Protein AF-A0A1F8P4R5-F1 (afdb_monomer_lite)

Secondary structure (DSSP, 8-state):
---HHHHHHHHTSGGGSTTTTT--SHHHHHHHHHT-HHHHHHHHTGGGHHHHHHHHHHT-TT--HHHHHHHHHHHHHHHGGGHHHHHHHHHHHHHHS--SSHHHHHHHHHHHHTT----SS-----HHHHHHHHTT--

pLDDT: mean 88.65, std 10.7, range [50.06, 98.06]

Sequence (138 aa):
MANLKKDIAALKNPLIIKRAFVASSPYVLRKSFAADPVIQRLIRAGEKVIPLITEETRKAEGLNEITLAAFAFIIENVRAEASPQVFGTLFREAVEKPGPFFVHFAAHAMRSGFRMPVKPFEMVYSQAELIETQNKLP

Structure (mmCIF, N/CA/C/O backbone):
data_AF-A0A1F8P4R5-F1
#
_entry.id   AF-A0A1F8P4R5-F1
#
loop_
_atom_site.group_PDB
_atom_site.id
_atom_site.type_symbol
_atom_site.label_atom_id
_atom_site.label_alt_id
_atom_site.label_comp_id
_atom_site.label_asym_id
_atom_site.label_entity_id
_atom_site.label_seq_id
_atom_site.pdbx_PDB_ins_code
_atom_site.Cartn_x
_atom_site.Cartn_y
_atom_site.Cartn_z
_atom_site.occupancy
_atom_site.B_iso_or_equiv
_atom_site.auth_seq_id
_atom_site.auth_comp_id
_atom_site.auth_asym_id
_atom_site.auth_atom_id
_atom_site.pdbx_PDB_model_num
ATOM 1 N N . MET A 1 1 ? -18.559 3.270 18.461 1.00 50.06 1 MET A N 1
ATOM 2 C CA . MET A 1 1 ? -17.989 3.807 17.203 1.00 50.06 1 MET A CA 1
ATOM 3 C C . MET A 1 1 ? -16.483 3.594 17.220 1.00 50.06 1 MET A C 1
ATOM 5 O O . MET A 1 1 ? -15.848 4.020 18.176 1.00 50.06 1 MET A O 1
ATOM 9 N N . ALA A 1 2 ? -15.916 2.902 16.228 1.00 60.56 2 ALA A N 1
ATOM 10 C CA . ALA A 1 2 ? -14.460 2.800 16.095 1.00 60.56 2 ALA A CA 1
ATOM 11 C C . ALA A 1 2 ? -13.882 4.183 15.752 1.00 60.56 2 ALA A C 1
ATOM 13 O O . ALA A 1 2 ? -14.421 4.883 14.894 1.00 60.56 2 ALA A O 1
ATOM 14 N N . ASN A 1 3 ? -12.820 4.600 16.443 1.00 85.94 3 ASN A N 1
ATOM 15 C CA . ASN A 1 3 ? -12.168 5.881 16.185 1.00 85.94 3 ASN A CA 1
ATOM 16 C C . ASN A 1 3 ? -11.143 5.698 15.054 1.00 85.94 3 ASN A C 1
ATOM 18 O O . ASN A 1 3 ? -10.024 5.256 15.302 1.00 85.94 3 ASN A O 1
ATOM 22 N N . LEU A 1 4 ? -11.533 6.038 13.821 1.00 89.12 4 LEU A N 1
ATOM 23 C CA . LEU A 1 4 ? -10.705 5.861 12.617 1.00 89.12 4 LEU A CA 1
ATOM 24 C C . LEU A 1 4 ? -9.349 6.572 12.714 1.00 89.12 4 LEU A C 1
ATOM 26 O O . LEU A 1 4 ? -8.343 6.031 12.266 1.00 89.12 4 LEU A O 1
ATOM 30 N N . LYS A 1 5 ? -9.296 7.747 13.355 1.00 87.50 5 LYS A N 1
ATOM 31 C CA . LYS A 1 5 ? -8.033 8.467 13.584 1.00 87.50 5 LYS A CA 1
ATOM 32 C C . LYS A 1 5 ? -7.107 7.689 14.517 1.00 87.50 5 LYS A C 1
ATOM 34 O O . LYS A 1 5 ? -5.906 7.637 14.281 1.00 87.50 5 LYS A O 1
ATOM 39 N N . LYS A 1 6 ? -7.664 7.046 15.550 1.00 88.56 6 LYS A N 1
ATOM 40 C CA . LYS A 1 6 ? -6.905 6.174 16.458 1.00 88.56 6 LYS A CA 1
ATOM 41 C C . LYS A 1 6 ? -6.391 4.926 15.736 1.00 88.56 6 LYS A C 1
ATOM 43 O O . LYS A 1 6 ? -5.245 4.550 15.949 1.00 88.56 6 LYS A O 1
ATOM 48 N N . ASP A 1 7 ? -7.215 4.314 14.886 1.00 88.62 7 ASP A N 1
ATOM 49 C CA . ASP A 1 7 ? -6.819 3.144 14.093 1.00 88.62 7 ASP A CA 1
ATOM 50 C C . ASP A 1 7 ? -5.701 3.504 13.086 1.00 88.62 7 ASP A C 1
ATOM 52 O O . ASP A 1 7 ? -4.715 2.780 12.993 1.00 88.62 7 ASP A O 1
ATOM 56 N N . ILE A 1 8 ? -5.772 4.660 12.412 1.00 88.56 8 ILE A N 1
ATOM 57 C CA . ILE A 1 8 ? -4.692 5.152 11.530 1.00 88.56 8 ILE A CA 1
ATOM 58 C C . ILE A 1 8 ? -3.417 5.469 12.315 1.00 88.56 8 ILE A C 1
ATOM 60 O O . ILE A 1 8 ? -2.331 5.057 11.911 1.00 88.56 8 ILE A O 1
ATOM 64 N N . ALA A 1 9 ? -3.532 6.142 13.463 1.00 86.50 9 ALA A N 1
ATOM 65 C CA . ALA A 1 9 ? -2.383 6.418 14.322 1.00 86.50 9 ALA A CA 1
ATOM 66 C C . ALA A 1 9 ? -1.709 5.125 14.814 1.00 86.50 9 ALA A C 1
ATOM 68 O O . ALA A 1 9 ? -0.485 5.071 14.912 1.00 86.50 9 ALA A O 1
ATOM 69 N N . ALA A 1 10 ? -2.484 4.066 15.070 1.00 84.94 10 ALA A N 1
ATOM 70 C CA . ALA A 1 10 ? -1.942 2.766 15.452 1.00 84.94 10 ALA A CA 1
ATOM 71 C C . ALA A 1 10 ? -1.082 2.140 14.338 1.00 84.94 10 ALA A C 1
ATOM 73 O O . ALA A 1 10 ? -0.049 1.548 14.641 1.00 84.94 10 ALA A O 1
ATOM 74 N N . LEU A 1 11 ? -1.438 2.327 13.060 1.00 85.56 11 LEU A N 1
ATOM 75 C CA . LEU A 1 11 ? -0.649 1.821 11.925 1.00 85.56 11 LEU A CA 1
ATOM 76 C C . LEU A 1 11 ? 0.711 2.514 11.757 1.00 85.56 11 LEU A C 1
ATOM 78 O O . LEU A 1 11 ? 1.604 1.958 11.116 1.00 85.56 11 LEU A O 1
ATOM 82 N N . LYS A 1 12 ? 0.898 3.701 12.346 1.00 82.25 12 LYS A N 1
ATOM 83 C CA . LYS A 1 12 ? 2.191 4.407 12.356 1.00 82.25 12 LYS A CA 1
ATOM 84 C C . LYS A 1 12 ? 3.205 3.760 13.293 1.00 82.25 12 LYS A C 1
ATOM 86 O O . LYS A 1 12 ? 4.399 3.992 13.140 1.00 82.25 12 LYS A O 1
ATOM 91 N N . ASN A 1 13 ? 2.747 2.948 14.247 1.00 76.44 13 ASN A N 1
ATOM 92 C CA . ASN A 1 13 ? 3.623 2.118 15.056 1.00 76.44 13 ASN A CA 1
ATOM 93 C C . ASN A 1 13 ? 3.683 0.714 14.440 1.00 76.44 13 ASN A C 1
ATOM 95 O O . ASN A 1 13 ? 2.779 -0.094 14.683 1.00 76.44 13 ASN A O 1
ATOM 99 N N . PRO A 1 14 ? 4.742 0.383 13.681 1.00 62.69 14 PRO A N 1
ATOM 100 C CA . PRO A 1 14 ? 4.816 -0.905 13.018 1.00 62.69 14 PRO A CA 1
ATOM 101 C C . PRO A 1 14 ? 4.722 -2.044 14.036 1.00 62.69 14 PRO A C 1
ATOM 103 O O . PRO A 1 14 ? 4.141 -3.069 13.690 1.00 62.69 14 PRO A O 1
ATOM 106 N N . LEU A 1 15 ? 5.204 -1.882 15.292 1.00 64.06 15 LEU A N 1
ATOM 107 C CA . LEU A 1 15 ? 5.184 -2.911 16.366 1.00 64.06 15 LEU A CA 1
ATOM 108 C C . LEU A 1 15 ? 3.781 -3.409 16.705 1.00 64.06 15 LEU A C 1
ATOM 110 O O . LEU A 1 15 ? 3.631 -4.496 17.262 1.00 64.06 15 LEU A O 1
ATOM 114 N N . ILE A 1 16 ? 2.752 -2.637 16.360 1.00 64.44 16 ILE A N 1
ATOM 115 C CA . ILE A 1 16 ? 1.357 -3.042 16.521 1.00 64.44 16 ILE A CA 1
ATOM 116 C C . ILE A 1 16 ? 0.975 -4.071 15.449 1.00 64.44 16 ILE A C 1
ATOM 118 O O . ILE A 1 16 ? 0.278 -5.039 15.751 1.00 64.44 16 ILE A O 1
ATOM 122 N N . ILE A 1 17 ? 1.545 -3.964 14.249 1.00 61.91 17 ILE A N 1
ATOM 123 C CA . ILE A 1 17 ? 1.474 -4.982 13.201 1.00 61.91 17 ILE A CA 1
ATOM 124 C C . ILE A 1 17 ? 2.543 -6.049 13.493 1.00 61.91 17 ILE A C 1
ATOM 126 O O . ILE A 1 17 ? 3.471 -6.265 12.720 1.00 61.91 17 ILE A O 1
ATOM 130 N N . LYS A 1 18 ? 2.446 -6.738 14.640 1.00 57.94 18 LYS A N 1
ATOM 131 C CA . LYS A 1 18 ? 3.460 -7.710 15.114 1.00 57.94 18 LYS A CA 1
ATOM 132 C C . LYS A 1 18 ? 3.866 -8.754 14.062 1.00 57.94 18 LYS A C 1
ATOM 134 O O . LYS A 1 18 ? 5.000 -9.217 14.062 1.00 57.94 18 LYS A O 1
ATOM 139 N N . ARG A 1 19 ? 2.958 -9.111 13.145 1.00 56.41 19 ARG A N 1
ATOM 140 C CA . ARG A 1 19 ? 3.216 -10.056 12.041 1.00 56.41 19 ARG A CA 1
ATOM 141 C C . ARG A 1 19 ? 3.924 -9.438 10.826 1.00 56.41 19 ARG A C 1
ATOM 143 O O . ARG A 1 19 ? 4.385 -10.182 9.968 1.00 56.41 19 ARG A O 1
ATOM 150 N N . ALA A 1 20 ? 4.031 -8.114 10.739 1.00 60.81 20 ALA A N 1
ATOM 151 C CA . ALA A 1 20 ? 4.801 -7.432 9.702 1.00 60.81 20 ALA A CA 1
ATOM 152 C C . ALA A 1 20 ? 6.313 -7.434 9.983 1.00 60.81 20 ALA A C 1
ATOM 154 O O . ALA A 1 20 ? 7.086 -7.423 9.035 1.00 60.81 20 ALA A O 1
ATOM 155 N N . PHE A 1 21 ? 6.752 -7.544 11.246 1.00 61.50 21 PHE A N 1
ATOM 156 C CA . PHE A 1 21 ? 8.189 -7.642 11.580 1.00 61.50 21 PHE A CA 1
ATOM 157 C C . PHE A 1 21 ? 8.864 -8.894 11.040 1.00 61.50 21 PHE A C 1
ATOM 159 O O . PHE A 1 21 ? 10.068 -8.895 10.817 1.00 61.50 21 PHE A O 1
ATOM 166 N N . VAL A 1 22 ? 8.092 -9.962 10.854 1.00 65.88 22 VAL A N 1
ATOM 167 C CA . VAL A 1 22 ? 8.582 -11.237 10.323 1.00 65.88 22 VAL A CA 1
ATOM 168 C C . VAL A 1 22 ? 8.351 -11.361 8.816 1.00 65.88 22 VAL A C 1
ATOM 170 O O . VAL A 1 22 ? 8.584 -12.425 8.245 1.00 65.88 22 VAL A O 1
ATOM 173 N N . ALA A 1 23 ? 7.852 -10.309 8.158 1.00 73.81 23 ALA A N 1
ATOM 174 C CA . ALA A 1 23 ? 7.592 -10.358 6.730 1.00 73.81 23 ALA A CA 1
ATOM 175 C C . ALA A 1 23 ? 8.913 -10.355 5.953 1.00 73.81 23 ALA A C 1
ATOM 177 O O . ALA A 1 23 ? 9.628 -9.361 5.909 1.00 73.81 23 ALA A O 1
ATOM 178 N N . SER A 1 24 ? 9.208 -11.476 5.301 1.00 79.12 24 SER A N 1
ATOM 179 C CA . SER A 1 24 ? 10.362 -11.628 4.410 1.00 79.12 24 SER A CA 1
ATOM 180 C C . SER A 1 24 ? 10.076 -11.199 2.968 1.00 79.12 24 SER A C 1
ATOM 182 O O . SER A 1 24 ? 10.983 -11.184 2.142 1.00 79.12 24 SER A O 1
ATOM 184 N N . SER A 1 25 ? 8.816 -10.894 2.634 1.00 87.06 25 SER A N 1
ATOM 185 C CA . SER A 1 25 ? 8.397 -10.534 1.275 1.00 87.06 25 S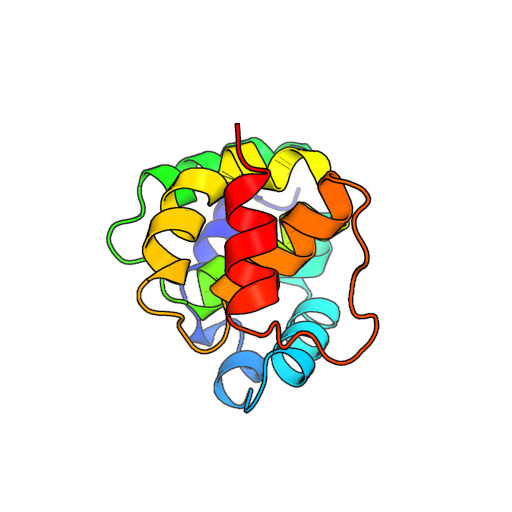ER A CA 1
ATOM 186 C C . SER A 1 25 ? 7.077 -9.749 1.251 1.00 87.06 25 SER A C 1
ATOM 188 O O . SER A 1 25 ? 6.273 -9.877 2.188 1.00 87.06 25 SER A O 1
ATOM 190 N N . PRO A 1 26 ? 6.788 -9.005 0.162 1.00 89.44 26 PRO A N 1
ATOM 191 C CA . PRO A 1 26 ? 5.490 -8.358 -0.047 1.00 89.44 26 PRO A CA 1
ATOM 192 C C . PRO A 1 26 ? 4.298 -9.315 0.064 1.00 89.44 26 PRO A C 1
ATOM 194 O O . PRO A 1 26 ? 3.255 -8.951 0.605 1.00 89.44 26 PRO A O 1
ATOM 197 N N . TYR A 1 27 ? 4.458 -10.566 -0.379 1.00 88.75 27 TYR A N 1
ATOM 198 C CA . TYR A 1 27 ? 3.421 -11.593 -0.276 1.00 88.75 27 TYR A CA 1
ATOM 199 C C . TYR A 1 27 ? 3.055 -11.919 1.178 1.00 88.75 27 TYR A C 1
ATOM 201 O O . TYR A 1 27 ? 1.877 -11.920 1.548 1.00 88.75 27 TYR A O 1
ATOM 209 N N . VAL A 1 28 ? 4.064 -12.171 2.020 1.00 88.56 28 VAL A N 1
ATOM 210 C CA . VAL A 1 28 ? 3.854 -12.448 3.450 1.00 88.56 28 VAL A CA 1
ATOM 211 C C . VAL A 1 28 ? 3.233 -11.230 4.131 1.00 88.56 28 VAL A C 1
ATOM 213 O O . VAL A 1 28 ? 2.291 -11.376 4.911 1.00 88.56 28 VAL A O 1
ATOM 216 N N . LEU A 1 29 ? 3.696 -10.026 3.784 1.00 89.62 29 LEU A N 1
ATOM 217 C CA . LEU A 1 29 ? 3.163 -8.790 4.342 1.00 89.62 29 LEU A CA 1
ATOM 218 C C . LEU A 1 29 ? 1.684 -8.576 3.976 1.00 89.62 29 LEU A C 1
ATOM 220 O O . LEU A 1 29 ? 0.884 -8.250 4.851 1.00 89.62 29 LEU A O 1
ATOM 224 N N . ARG A 1 30 ? 1.284 -8.852 2.726 1.00 90.81 30 ARG A N 1
ATOM 225 C CA . ARG A 1 30 ? -0.117 -8.754 2.279 1.00 90.81 30 ARG A CA 1
ATOM 226 C C . ARG A 1 30 ? -1.018 -9.704 3.064 1.00 90.81 30 ARG A C 1
ATOM 228 O O . ARG A 1 30 ? -2.097 -9.305 3.493 1.00 90.81 30 ARG A O 1
ATOM 235 N N . LYS A 1 31 ? -0.574 -10.944 3.303 1.00 88.81 31 LYS A N 1
ATOM 236 C CA . LYS A 1 31 ? -1.308 -11.901 4.151 1.00 88.81 31 LYS A CA 1
ATOM 237 C C . LYS A 1 31 ? -1.453 -11.400 5.584 1.00 88.81 31 LYS A C 1
ATOM 239 O O . LYS A 1 31 ? -2.533 -11.515 6.161 1.00 88.81 31 LYS A O 1
ATOM 244 N N . SER A 1 32 ? -0.386 -10.836 6.146 1.00 89.25 32 SER A N 1
ATOM 245 C CA . SER A 1 32 ? -0.423 -10.231 7.477 1.00 89.25 32 SER A CA 1
ATOM 246 C C . SER A 1 32 ? -1.432 -9.086 7.540 1.00 89.25 32 SER A C 1
ATOM 248 O O . SER A 1 32 ? -2.237 -9.060 8.466 1.00 89.25 32 SER A O 1
ATOM 250 N N . PHE A 1 33 ? -1.461 -8.204 6.536 1.00 91.31 33 PHE A N 1
ATOM 251 C CA . PHE A 1 33 ? -2.442 -7.121 6.461 1.00 91.31 33 PHE A CA 1
ATOM 252 C C . PHE A 1 33 ? -3.876 -7.621 6.290 1.00 91.31 33 PHE A C 1
ATOM 254 O O . PHE A 1 33 ? -4.780 -7.137 6.968 1.00 91.31 33 PHE A O 1
ATOM 261 N N . ALA A 1 34 ? -4.090 -8.630 5.445 1.00 90.88 34 ALA A N 1
ATOM 262 C CA . ALA A 1 34 ? -5.403 -9.235 5.253 1.00 90.88 34 ALA A CA 1
ATOM 263 C C . ALA A 1 34 ? -5.963 -9.842 6.553 1.00 90.88 34 ALA A C 1
ATOM 265 O O . ALA A 1 34 ? -7.172 -9.814 6.767 1.00 90.88 34 ALA A O 1
ATOM 266 N N . ALA A 1 35 ? -5.100 -10.349 7.437 1.00 89.56 35 ALA A N 1
ATOM 267 C CA . ALA A 1 35 ? -5.492 -10.903 8.731 1.00 89.56 35 ALA A CA 1
ATOM 268 C C . ALA A 1 35 ? -5.547 -9.868 9.875 1.00 89.56 35 ALA A C 1
ATOM 270 O O . ALA A 1 35 ? -5.961 -10.220 10.981 1.00 89.56 35 ALA A O 1
ATOM 271 N N . ASP A 1 36 ? -5.115 -8.623 9.653 1.00 89.12 36 ASP A N 1
ATOM 272 C CA . ASP A 1 36 ? -4.997 -7.621 10.713 1.00 89.12 36 ASP A CA 1
ATOM 273 C C . ASP A 1 36 ? -6.363 -6.974 11.048 1.00 89.12 36 ASP A C 1
ATOM 275 O O . ASP A 1 36 ? -7.006 -6.378 10.175 1.00 89.12 36 ASP A O 1
ATOM 279 N N . PRO A 1 37 ? -6.833 -7.034 12.312 1.00 90.00 37 PRO A N 1
ATOM 280 C CA . PRO A 1 37 ? -8.137 -6.490 12.689 1.00 90.00 37 PRO A CA 1
ATOM 281 C C . PRO A 1 37 ? -8.269 -4.969 12.541 1.00 90.00 37 PRO A C 1
ATOM 283 O O . PRO A 1 37 ? -9.387 -4.485 12.362 1.00 90.00 37 PRO A O 1
ATOM 286 N N . VAL A 1 38 ? -7.180 -4.202 12.667 1.00 91.31 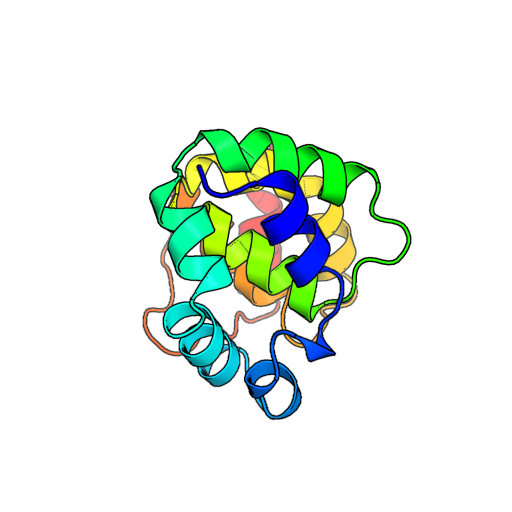38 VAL A N 1
ATOM 287 C CA . VAL A 1 38 ? -7.184 -2.738 12.495 1.00 91.31 38 VAL A CA 1
ATOM 288 C C . VAL A 1 38 ? -7.375 -2.411 11.019 1.00 91.31 38 VAL A C 1
ATOM 290 O O . VAL A 1 38 ? -8.268 -1.640 10.670 1.00 91.31 38 VAL A O 1
ATOM 293 N N . ILE A 1 39 ? -6.605 -3.063 10.148 1.00 92.94 39 ILE A N 1
ATOM 294 C CA . ILE A 1 39 ? -6.703 -2.890 8.693 1.00 92.94 39 ILE A CA 1
ATOM 295 C C . ILE A 1 39 ? -8.094 -3.289 8.195 1.00 92.94 39 ILE A C 1
ATOM 297 O O . ILE A 1 39 ? -8.729 -2.525 7.470 1.00 92.94 39 ILE A O 1
ATOM 301 N N . GLN A 1 40 ? -8.628 -4.424 8.653 1.00 93.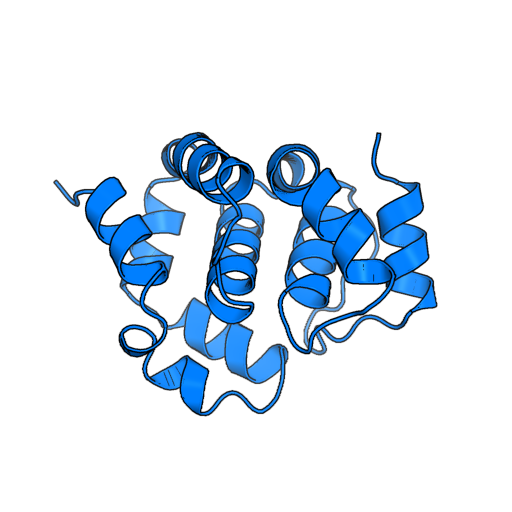94 40 GLN A N 1
ATOM 302 C CA . GLN A 1 40 ? -9.981 -4.866 8.302 1.00 93.94 40 GLN A CA 1
ATOM 303 C C . GLN A 1 40 ? -11.065 -3.866 8.733 1.00 93.94 40 GLN A C 1
ATOM 305 O O . GLN A 1 40 ? -12.022 -3.634 7.993 1.00 93.94 40 GLN A O 1
ATOM 310 N N . ARG A 1 41 ? -10.932 -3.234 9.908 1.00 93.31 41 ARG A N 1
ATOM 311 C CA . ARG A 1 41 ? -11.859 -2.169 10.331 1.00 93.31 41 ARG A CA 1
ATOM 312 C C . ARG A 1 41 ? -11.771 -0.937 9.437 1.00 93.31 41 ARG A C 1
ATOM 314 O O . ARG A 1 41 ? -12.812 -0.379 9.101 1.00 93.31 41 ARG A O 1
ATOM 321 N N . LEU A 1 42 ? -10.563 -0.529 9.052 1.00 94.62 42 LEU A N 1
ATOM 322 C CA . LEU A 1 42 ? -10.352 0.613 8.163 1.00 94.62 42 LEU A CA 1
ATOM 323 C C . LEU A 1 42 ? -10.924 0.346 6.765 1.00 94.62 42 LEU A C 1
ATOM 325 O O . LEU A 1 42 ? -11.640 1.194 6.243 1.00 94.62 42 LEU A O 1
ATOM 329 N N . ILE A 1 43 ? -10.721 -0.850 6.206 1.00 96.25 43 ILE A N 1
ATOM 330 C CA . ILE A 1 43 ? -11.326 -1.246 4.923 1.00 96.25 43 ILE A CA 1
ATOM 331 C C . ILE A 1 43 ? -12.860 -1.198 5.009 1.00 96.25 43 ILE A C 1
ATOM 333 O O . ILE A 1 43 ? -13.513 -0.598 4.160 1.00 96.25 43 ILE A O 1
ATOM 337 N N . ARG A 1 44 ? -13.455 -1.744 6.080 1.00 96.06 44 ARG A N 1
ATOM 338 C CA . ARG A 1 44 ? -14.917 -1.708 6.297 1.00 96.06 44 ARG A CA 1
ATOM 339 C C . ARG A 1 44 ? -15.481 -0.299 6.481 1.00 96.06 44 ARG A C 1
ATOM 341 O O . ARG A 1 44 ? -16.669 -0.093 6.253 1.00 96.06 44 ARG A O 1
ATOM 348 N N . ALA A 1 45 ? -14.665 0.663 6.908 1.00 94.06 45 ALA A N 1
ATOM 349 C CA . ALA A 1 45 ? -15.079 2.059 7.015 1.00 94.06 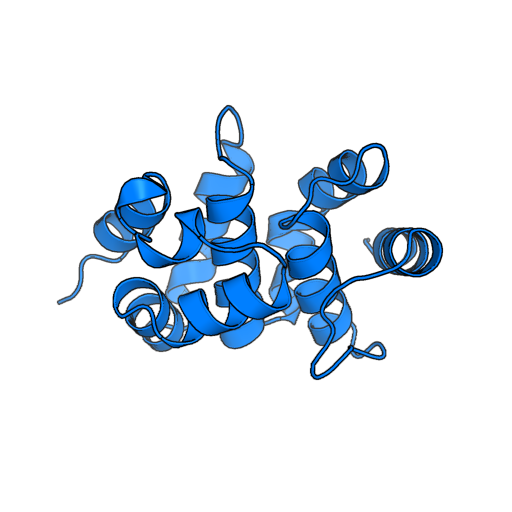45 ALA A CA 1
ATOM 350 C C . ALA A 1 45 ? -15.208 2.755 5.645 1.00 94.06 45 ALA A C 1
ATOM 352 O O . ALA A 1 45 ? -15.779 3.849 5.578 1.00 94.06 45 ALA A O 1
ATOM 353 N N . GLY A 1 46 ? -14.732 2.116 4.569 1.00 94.56 46 GLY A N 1
ATOM 354 C CA . GLY A 1 46 ? -14.902 2.560 3.190 1.00 94.56 46 GLY A CA 1
ATOM 355 C C . GLY A 1 46 ? -14.204 3.886 2.907 1.00 94.56 46 GLY A C 1
ATOM 356 O O . GLY A 1 46 ? -13.198 4.225 3.527 1.00 94.56 46 GLY A O 1
ATOM 357 N N . GLU A 1 47 ? -14.758 4.679 1.990 1.00 95.44 47 GLU A N 1
ATOM 358 C CA . GLU A 1 47 ? -14.120 5.899 1.470 1.00 95.44 47 GLU A CA 1
ATOM 359 C C . GLU A 1 47 ? -13.754 6.947 2.535 1.00 95.44 47 GLU A C 1
ATOM 361 O O . GLU A 1 47 ? -12.884 7.786 2.306 1.00 95.44 47 GLU A O 1
ATOM 366 N N . LYS A 1 48 ? -14.346 6.874 3.736 1.00 94.94 48 LYS A N 1
ATOM 367 C CA . LYS A 1 48 ? -14.031 7.765 4.865 1.00 94.94 48 LYS A CA 1
ATOM 368 C C . LYS A 1 48 ? -12.561 7.704 5.293 1.00 94.94 48 LYS A C 1
ATOM 370 O O . LYS A 1 48 ? -12.082 8.653 5.910 1.00 94.94 48 LYS A O 1
ATOM 375 N N . VAL A 1 49 ? -11.844 6.617 4.992 1.00 94.56 49 VAL A N 1
ATOM 376 C CA . VAL A 1 49 ? -10.416 6.485 5.333 1.00 94.56 49 VAL A CA 1
ATOM 377 C C . VAL A 1 49 ? -9.490 7.176 4.336 1.00 94.56 49 VAL A C 1
ATOM 379 O O . VAL A 1 49 ? -8.385 7.556 4.712 1.00 94.56 49 VAL A O 1
ATOM 382 N N . ILE A 1 50 ? -9.934 7.389 3.095 1.00 95.94 50 ILE A N 1
ATOM 383 C CA . ILE A 1 50 ? -9.124 7.981 2.021 1.00 95.94 50 ILE A CA 1
ATOM 384 C C . ILE A 1 50 ? -8.587 9.371 2.399 1.00 95.94 50 ILE A C 1
ATOM 386 O O . ILE A 1 50 ? -7.370 9.556 2.314 1.00 95.94 50 ILE A O 1
ATOM 390 N N . PRO A 1 51 ? -9.407 10.347 2.851 1.00 95.38 51 PRO A N 1
ATOM 391 C CA . PRO A 1 51 ? -8.887 11.666 3.212 1.00 95.38 51 PRO A CA 1
ATOM 392 C C . PRO A 1 51 ? -7.927 11.607 4.405 1.00 95.38 51 PRO A C 1
ATOM 394 O O . PRO A 1 51 ? -6.960 12.359 4.440 1.00 95.38 51 PRO A O 1
ATOM 397 N N . LEU A 1 52 ? -8.148 10.684 5.346 1.00 94.38 52 LEU A N 1
ATOM 398 C CA . LEU A 1 52 ? -7.286 10.525 6.517 1.00 94.38 52 LEU A CA 1
ATOM 399 C C . LEU A 1 52 ? -5.912 9.957 6.136 1.00 94.38 52 LEU A C 1
ATOM 401 O O . LEU A 1 52 ? -4.892 10.455 6.598 1.00 94.38 52 LEU A O 1
ATOM 405 N N . ILE A 1 53 ? -5.876 8.947 5.262 1.00 94.81 53 ILE A N 1
ATOM 406 C CA . ILE A 1 53 ? -4.620 8.401 4.731 1.00 94.81 53 ILE A CA 1
ATOM 407 C C . ILE A 1 53 ? -3.904 9.456 3.884 1.00 94.81 53 ILE A C 1
ATOM 409 O O . ILE A 1 53 ? -2.706 9.645 4.052 1.00 94.81 53 ILE A O 1
ATOM 413 N N . THR A 1 54 ? -4.632 10.184 3.031 1.00 94.62 54 THR A N 1
ATOM 414 C CA . THR A 1 54 ? -4.071 11.280 2.218 1.00 94.62 54 THR A CA 1
ATOM 415 C C . THR A 1 54 ? -3.413 12.354 3.084 1.00 94.62 54 THR A C 1
ATOM 417 O O . THR A 1 54 ? -2.358 12.878 2.741 1.00 94.62 54 THR A O 1
ATOM 420 N N . GLU A 1 55 ? -4.032 12.714 4.210 1.00 92.38 55 GLU A N 1
ATOM 421 C CA . GLU A 1 55 ? -3.462 13.691 5.136 1.00 92.38 55 GLU A CA 1
ATOM 422 C C . GLU A 1 55 ? -2.143 13.189 5.741 1.00 92.38 55 GLU A C 1
ATOM 424 O O . GLU A 1 55 ? -1.170 13.940 5.798 1.00 92.38 55 GLU A O 1
ATOM 429 N N . GLU A 1 56 ? -2.083 11.918 6.147 1.00 91.31 56 GLU A N 1
ATOM 430 C CA . GLU A 1 56 ? -0.860 11.317 6.686 1.00 91.31 56 GLU A CA 1
ATOM 431 C C . GLU A 1 56 ? 0.242 11.179 5.624 1.00 91.31 56 GLU A C 1
ATOM 433 O O . GLU A 1 56 ? 1.401 11.457 5.923 1.00 91.31 56 GLU A O 1
ATOM 438 N N . THR A 1 57 ? -0.092 10.817 4.379 1.00 90.31 57 THR A N 1
ATOM 439 C CA . THR A 1 57 ? 0.897 10.699 3.290 1.00 90.31 57 THR A CA 1
ATOM 440 C C . THR A 1 57 ? 1.413 12.049 2.802 1.00 90.31 57 THR A C 1
ATOM 442 O O . THR A 1 57 ? 2.519 12.121 2.283 1.00 90.31 57 THR A O 1
ATOM 445 N N . ARG A 1 58 ? 0.667 13.142 2.986 1.00 86.88 58 ARG A N 1
ATOM 446 C CA . ARG A 1 58 ? 1.167 14.500 2.700 1.00 86.88 58 ARG A CA 1
ATOM 447 C C . ARG A 1 58 ? 2.139 15.010 3.757 1.00 86.88 58 ARG A C 1
ATOM 449 O O . ARG A 1 58 ? 3.020 15.798 3.440 1.00 86.88 58 ARG A O 1
ATOM 456 N N . LYS A 1 59 ? 1.997 14.555 5.001 1.00 81.75 59 LYS A N 1
ATOM 457 C CA . LYS A 1 59 ? 2.900 14.879 6.116 1.00 81.75 59 LYS A CA 1
ATOM 458 C C . LYS A 1 59 ? 4.121 13.948 6.162 1.00 81.75 59 LYS A C 1
ATOM 460 O O . LYS A 1 59 ? 4.679 13.774 7.236 1.00 81.75 59 LYS A O 1
ATOM 465 N N . ALA A 1 60 ? 4.490 13.320 5.041 1.00 62.09 60 ALA A N 1
ATOM 466 C CA . ALA A 1 60 ? 5.321 12.113 4.926 1.00 62.09 60 ALA A CA 1
ATOM 467 C C . ALA A 1 60 ? 6.738 12.130 5.538 1.00 62.09 60 ALA A C 1
ATOM 469 O O . ALA A 1 60 ? 7.460 11.144 5.387 1.00 62.09 60 ALA A O 1
ATOM 470 N N . GLU A 1 61 ? 7.146 13.153 6.282 1.00 63.00 61 GLU A N 1
ATOM 471 C CA . GLU A 1 61 ? 8.348 13.049 7.104 1.00 63.00 61 GLU A CA 1
ATOM 472 C C . GLU A 1 61 ? 8.170 11.947 8.168 1.00 63.00 61 GLU A C 1
ATOM 474 O O . GLU A 1 61 ? 7.437 12.084 9.149 1.00 63.00 61 GLU A O 1
ATOM 479 N N . GLY A 1 62 ? 8.846 10.814 7.957 1.00 66.19 62 GLY A N 1
ATOM 480 C CA . GLY A 1 62 ? 9.017 9.766 8.965 1.00 66.19 62 GLY A CA 1
ATOM 481 C C . GLY A 1 62 ? 8.016 8.605 8.945 1.00 66.19 62 GLY A C 1
ATOM 482 O O . GLY A 1 62 ? 8.019 7.807 9.885 1.00 66.19 62 GLY A O 1
ATOM 483 N N . LEU A 1 63 ? 7.179 8.447 7.910 1.00 80.75 63 LEU A N 1
ATOM 484 C CA . LEU A 1 63 ? 6.403 7.207 7.758 1.00 80.75 63 LEU A CA 1
ATOM 485 C C . LEU A 1 63 ? 7.305 6.069 7.265 1.00 80.75 63 LEU A C 1
ATOM 487 O O . LEU A 1 63 ? 7.985 6.189 6.251 1.00 80.75 63 LEU A O 1
ATOM 491 N N . ASN A 1 64 ? 7.295 4.943 7.980 1.00 86.25 64 ASN A N 1
ATOM 492 C CA . ASN A 1 64 ? 8.064 3.772 7.571 1.00 86.25 64 ASN A CA 1
ATOM 493 C C . ASN A 1 64 ? 7.390 3.032 6.396 1.00 86.25 64 ASN A C 1
ATOM 495 O O . ASN A 1 64 ? 6.172 3.090 6.204 1.00 86.25 64 ASN A O 1
ATOM 499 N N . GLU A 1 65 ? 8.202 2.274 5.661 1.00 88.62 65 GLU A N 1
ATOM 500 C CA . GLU A 1 65 ? 7.815 1.431 4.519 1.00 88.62 65 GLU A CA 1
ATOM 501 C C . GLU A 1 65 ? 6.589 0.540 4.784 1.00 88.62 65 GLU A C 1
ATOM 503 O O . GLU A 1 65 ? 5.700 0.438 3.941 1.00 88.62 65 GLU A O 1
ATOM 508 N N . ILE A 1 66 ? 6.505 -0.083 5.964 1.00 90.38 66 ILE A N 1
ATOM 509 C CA . ILE A 1 66 ? 5.406 -0.992 6.321 1.00 90.38 66 ILE A CA 1
ATOM 510 C C . ILE A 1 66 ? 4.099 -0.215 6.504 1.00 90.38 66 ILE A C 1
ATOM 512 O O . ILE A 1 66 ? 3.051 -0.668 6.046 1.00 90.38 66 ILE A O 1
ATOM 516 N N . THR A 1 67 ? 4.139 0.956 7.142 1.00 91.62 67 THR A N 1
ATOM 517 C CA . THR A 1 67 ? 2.964 1.822 7.297 1.00 91.62 67 THR A CA 1
ATOM 518 C C . THR A 1 67 ? 2.460 2.291 5.934 1.00 91.62 67 THR A C 1
ATOM 520 O O . THR A 1 67 ? 1.261 2.207 5.665 1.00 91.62 67 THR A O 1
ATOM 523 N N . LEU A 1 68 ? 3.359 2.722 5.046 1.00 93.38 68 LEU A N 1
ATOM 524 C CA . LEU A 1 68 ? 2.987 3.128 3.690 1.00 93.38 68 LEU A CA 1
ATOM 525 C C . LEU A 1 68 ? 2.418 1.953 2.876 1.00 93.38 68 LEU A C 1
ATOM 527 O O . LEU A 1 68 ? 1.409 2.113 2.189 1.00 93.38 68 LEU A O 1
ATOM 531 N N . ALA A 1 69 ? 2.994 0.754 3.003 1.00 94.06 69 ALA A N 1
ATOM 532 C CA . ALA A 1 69 ? 2.461 -0.460 2.388 1.00 94.06 69 ALA A CA 1
ATOM 533 C C . ALA A 1 69 ? 1.060 -0.819 2.921 1.00 94.06 69 ALA A C 1
ATOM 535 O O . ALA A 1 69 ? 0.180 -1.187 2.141 1.00 94.06 69 ALA A O 1
ATOM 536 N N . ALA A 1 70 ? 0.821 -0.667 4.228 1.00 94.19 70 ALA A N 1
ATOM 537 C CA . ALA A 1 70 ? -0.492 -0.889 4.835 1.00 94.19 70 ALA A CA 1
ATOM 538 C C . ALA A 1 70 ? -1.528 0.108 4.301 1.00 94.19 70 ALA A C 1
ATOM 540 O O . ALA A 1 70 ? -2.644 -0.281 3.958 1.00 94.19 70 ALA A O 1
ATOM 541 N N . PHE A 1 71 ? -1.158 1.385 4.180 1.00 95.56 71 PHE A N 1
ATOM 542 C CA . PHE A 1 71 ? -2.016 2.401 3.576 1.00 95.56 71 PHE A CA 1
ATOM 543 C C . PHE A 1 71 ? -2.340 2.077 2.118 1.00 95.56 71 PHE A C 1
ATOM 545 O O . PHE A 1 71 ? -3.509 2.127 1.742 1.00 95.56 71 PHE A O 1
ATOM 552 N N . ALA A 1 72 ? -1.350 1.689 1.314 1.00 96.50 72 ALA A N 1
ATOM 553 C CA . ALA A 1 72 ? -1.576 1.288 -0.072 1.00 96.50 72 ALA A CA 1
ATOM 554 C C . ALA A 1 72 ? -2.517 0.076 -0.177 1.00 96.50 72 ALA A C 1
ATOM 556 O O . ALA A 1 72 ? -3.457 0.109 -0.969 1.00 96.50 72 ALA A O 1
ATOM 557 N N . PHE A 1 73 ? -2.345 -0.934 0.683 1.00 96.06 73 PHE A N 1
ATOM 558 C CA . PHE A 1 73 ? -3.253 -2.081 0.769 1.00 96.06 73 PHE A CA 1
ATOM 559 C C . PHE A 1 73 ? -4.690 -1.674 1.135 1.00 96.06 73 PHE A C 1
ATOM 561 O O . PHE A 1 73 ? -5.647 -2.165 0.540 1.00 96.06 73 PHE A O 1
ATOM 568 N N . ILE A 1 74 ? -4.866 -0.763 2.098 1.00 97.06 74 ILE A N 1
ATOM 569 C CA . ILE A 1 74 ? -6.198 -0.267 2.478 1.00 97.06 74 ILE A CA 1
ATOM 570 C C . ILE A 1 74 ? -6.848 0.460 1.301 1.00 97.06 74 ILE A C 1
ATOM 572 O O . ILE A 1 74 ? -7.997 0.174 0.976 1.00 97.06 74 ILE A O 1
ATOM 576 N N . ILE A 1 75 ? -6.126 1.374 0.648 1.00 98.06 75 ILE A N 1
ATOM 577 C CA . ILE A 1 75 ? -6.661 2.144 -0.480 1.00 98.06 75 ILE A CA 1
ATOM 578 C C . ILE A 1 75 ? -7.026 1.228 -1.648 1.00 98.06 75 ILE A C 1
ATOM 580 O O . ILE A 1 75 ? -8.101 1.396 -2.211 1.00 98.06 75 ILE A O 1
ATOM 584 N N . GLU A 1 76 ? -6.201 0.230 -1.966 1.00 96.94 76 GLU A N 1
ATOM 585 C CA . GLU A 1 76 ? -6.514 -0.789 -2.974 1.00 96.94 76 GLU A CA 1
ATOM 586 C C . GLU A 1 76 ? -7.868 -1.468 -2.709 1.00 96.94 76 GLU A C 1
ATOM 588 O O . GLU A 1 76 ? -8.689 -1.580 -3.615 1.00 96.94 76 GLU A O 1
ATOM 593 N N . ASN A 1 77 ? -8.113 -1.889 -1.463 1.00 97.12 77 ASN A N 1
ATOM 594 C CA . ASN A 1 77 ? -9.317 -2.636 -1.083 1.00 97.12 77 ASN A CA 1
ATOM 595 C C . ASN A 1 77 ? -10.544 -1.746 -0.828 1.00 97.12 77 ASN A C 1
ATOM 597 O O . ASN A 1 77 ? -11.660 -2.255 -0.746 1.00 97.12 77 ASN A O 1
ATOM 601 N N . VAL A 1 78 ? -10.352 -0.434 -0.668 1.00 97.38 78 VAL A N 1
ATOM 602 C CA . VAL A 1 78 ? -11.441 0.537 -0.498 1.00 97.38 78 VAL A CA 1
ATOM 603 C C . VAL A 1 78 ? -11.849 1.137 -1.839 1.00 97.38 78 VAL A C 1
ATOM 605 O O . VAL A 1 78 ? -13.028 1.114 -2.183 1.00 97.38 78 VAL A O 1
ATOM 608 N N . ARG A 1 79 ? -10.887 1.713 -2.567 1.00 97.06 79 ARG A N 1
ATOM 609 C CA . ARG A 1 79 ? -11.076 2.373 -3.864 1.00 97.06 79 ARG A CA 1
ATOM 610 C C . ARG A 1 79 ? -9.722 2.568 -4.544 1.00 97.06 79 ARG A C 1
ATOM 612 O O . ARG A 1 79 ? -9.056 3.588 -4.347 1.00 97.06 79 ARG A O 1
ATOM 619 N N . ALA A 1 80 ? -9.314 1.591 -5.346 1.00 96.75 80 ALA A N 1
ATOM 620 C CA . ALA A 1 80 ? -8.003 1.576 -5.986 1.00 96.75 80 ALA A CA 1
ATOM 621 C C . ALA A 1 80 ? -7.746 2.806 -6.879 1.00 96.75 80 ALA A C 1
ATOM 623 O O . ALA A 1 80 ? -6.616 3.287 -6.946 1.00 96.75 80 ALA A O 1
ATOM 624 N N . GLU A 1 81 ? -8.783 3.381 -7.495 1.00 97.12 81 GLU A N 1
ATOM 625 C CA . GLU A 1 81 ? -8.704 4.584 -8.336 1.00 97.12 81 GLU A CA 1
ATOM 626 C C . GLU A 1 81 ? -8.241 5.830 -7.569 1.00 97.12 81 GLU A C 1
ATOM 628 O O . GLU A 1 81 ? -7.765 6.785 -8.177 1.00 97.12 81 GLU A O 1
ATOM 633 N N . ALA A 1 82 ? -8.350 5.835 -6.237 1.00 97.00 82 ALA A N 1
ATOM 634 C CA . ALA A 1 82 ? -7.823 6.914 -5.411 1.00 97.00 82 ALA A CA 1
ATOM 635 C C . ALA A 1 82 ? -6.293 6.844 -5.268 1.00 97.00 82 ALA A C 1
ATOM 637 O O . ALA A 1 82 ? -5.661 7.854 -4.976 1.00 97.00 82 ALA A O 1
ATOM 638 N N . SER A 1 83 ? -5.667 5.682 -5.463 1.00 96.69 83 SER A N 1
ATOM 639 C CA . SER A 1 83 ? -4.240 5.488 -5.164 1.00 96.69 83 SER A CA 1
ATOM 640 C C . SER A 1 83 ? -3.270 6.459 -5.865 1.00 96.69 83 SER A C 1
ATOM 642 O O . SER A 1 83 ? -2.333 6.893 -5.187 1.00 96.69 83 SER A O 1
ATOM 644 N N . PRO A 1 84 ? -3.478 6.911 -7.124 1.00 96.25 84 PRO A N 1
ATOM 645 C CA . PRO A 1 84 ? -2.600 7.902 -7.751 1.00 96.25 84 PRO A CA 1
ATOM 646 C C . PRO A 1 84 ? -2.604 9.238 -7.004 1.00 96.25 84 PRO A C 1
ATOM 648 O O . PRO A 1 84 ? -1.552 9.833 -6.799 1.00 96.25 84 PRO A O 1
ATOM 651 N N . GLN A 1 85 ? -3.772 9.685 -6.528 1.00 95.56 85 GLN A N 1
ATOM 652 C CA . GLN A 1 85 ? -3.900 10.953 -5.803 1.00 95.56 85 GLN A CA 1
ATOM 653 C C . GLN A 1 85 ? -3.295 10.879 -4.390 1.00 95.56 85 GLN A C 1
ATOM 655 O O . GLN A 1 85 ? -2.880 11.898 -3.842 1.00 95.56 85 GLN A O 1
ATOM 660 N N . VAL A 1 86 ? -3.275 9.681 -3.788 1.00 95.81 86 VAL A N 1
ATOM 661 C CA . VAL A 1 86 ? -2.792 9.458 -2.416 1.00 95.81 86 VAL A CA 1
ATOM 662 C C . VAL A 1 86 ? -1.276 9.266 -2.383 1.00 95.81 86 VAL A C 1
ATOM 664 O O . VAL A 1 86 ? -0.616 9.780 -1.479 1.00 95.81 86 VAL A O 1
ATOM 667 N N . PHE A 1 87 ? -0.731 8.517 -3.347 1.00 95.69 87 PHE A N 1
ATOM 668 C CA . PHE A 1 87 ? 0.656 8.047 -3.321 1.00 95.69 87 PHE A CA 1
ATOM 669 C C . PHE A 1 87 ? 1.497 8.503 -4.514 1.00 95.69 87 PHE A C 1
ATOM 671 O O . PHE A 1 87 ? 2.684 8.214 -4.516 1.00 95.69 87 PHE A O 1
ATOM 678 N N . GLY A 1 88 ? 0.941 9.182 -5.523 1.00 94.50 88 GLY A N 1
ATOM 679 C CA . GLY A 1 88 ? 1.634 9.476 -6.787 1.00 94.50 88 GLY A CA 1
ATOM 680 C C . GLY A 1 88 ? 3.013 10.117 -6.615 1.00 94.50 88 GLY A C 1
ATOM 681 O O . GLY A 1 88 ? 3.986 9.626 -7.182 1.00 94.50 88 GLY A O 1
ATOM 682 N N . THR A 1 89 ? 3.116 11.158 -5.784 1.00 92.94 89 THR A N 1
ATOM 683 C CA . THR A 1 89 ? 4.395 11.822 -5.480 1.00 92.94 89 THR A CA 1
ATOM 684 C C . THR A 1 89 ? 5.376 10.875 -4.786 1.00 92.94 89 THR A C 1
ATOM 686 O O . THR A 1 89 ? 6.471 10.659 -5.294 1.00 92.94 89 THR A O 1
ATOM 689 N N . LEU A 1 90 ? 4.949 10.228 -3.694 1.00 93.50 90 LEU A N 1
ATOM 690 C CA . LEU A 1 90 ? 5.778 9.272 -2.945 1.00 93.50 90 LEU A CA 1
ATOM 691 C C . LEU A 1 90 ? 6.230 8.092 -3.811 1.00 93.50 90 LEU A C 1
ATOM 693 O O . LEU A 1 90 ? 7.329 7.577 -3.647 1.00 93.50 90 LEU A O 1
ATOM 697 N N . PHE A 1 91 ? 5.378 7.645 -4.732 1.00 95.25 91 PHE A N 1
ATOM 698 C CA . PHE A 1 91 ? 5.689 6.555 -5.641 1.00 95.25 91 PHE A CA 1
ATOM 699 C C . PHE A 1 91 ? 6.761 6.964 -6.649 1.00 95.25 91 PHE A C 1
ATOM 701 O O . PHE A 1 91 ? 7.703 6.204 -6.835 1.00 95.25 91 PHE A O 1
ATOM 708 N N . ARG A 1 92 ? 6.672 8.162 -7.249 1.00 94.31 92 ARG A N 1
ATOM 709 C CA . ARG A 1 92 ? 7.710 8.678 -8.164 1.00 94.31 92 ARG A CA 1
ATOM 710 C C . ARG A 1 92 ? 9.087 8.683 -7.501 1.00 94.31 92 ARG A C 1
ATOM 712 O O . ARG A 1 92 ? 10.038 8.189 -8.093 1.00 94.31 92 ARG A O 1
ATOM 719 N N . GLU A 1 93 ? 9.161 9.162 -6.264 1.00 92.12 93 GLU A N 1
ATOM 720 C CA . GLU A 1 93 ? 10.399 9.174 -5.474 1.00 92.12 93 GLU A CA 1
ATOM 721 C C . GLU A 1 93 ? 10.871 7.750 -5.134 1.00 92.12 93 GLU A C 1
ATOM 723 O O . GLU A 1 93 ? 12.047 7.417 -5.273 1.00 92.12 93 GLU A O 1
ATOM 728 N N . ALA A 1 94 ? 9.948 6.868 -4.738 1.00 92.19 94 ALA A N 1
ATOM 729 C CA . ALA A 1 94 ? 10.275 5.497 -4.363 1.00 92.19 94 ALA A CA 1
ATOM 730 C C . ALA A 1 94 ? 10.730 4.624 -5.546 1.00 92.19 94 ALA A C 1
ATOM 732 O O . ALA A 1 94 ? 11.463 3.667 -5.323 1.00 92.19 94 ALA A O 1
ATOM 733 N N . VAL A 1 95 ? 10.335 4.911 -6.793 1.00 93.69 95 VAL A N 1
ATOM 734 C CA . VAL A 1 95 ? 10.777 4.124 -7.964 1.00 93.69 95 VAL A CA 1
ATOM 735 C C . VAL A 1 95 ? 12.269 4.312 -8.265 1.00 93.69 95 VAL A C 1
ATOM 737 O O . VAL A 1 95 ? 12.900 3.383 -8.774 1.00 93.69 95 VAL A O 1
ATOM 740 N N . GLU A 1 96 ? 12.859 5.462 -7.930 1.00 89.88 96 GLU A N 1
ATOM 741 C CA . GLU A 1 96 ? 14.300 5.701 -8.118 1.00 89.88 96 GLU A CA 1
ATOM 742 C C . GLU A 1 96 ? 15.149 4.824 -7.193 1.00 89.88 96 GLU A C 1
ATOM 744 O O . GLU A 1 96 ? 16.206 4.320 -7.581 1.00 89.88 96 GLU A O 1
ATOM 749 N N . LYS A 1 97 ? 14.663 4.611 -5.966 1.00 88.12 97 LYS A N 1
ATOM 750 C CA . LYS A 1 97 ? 15.296 3.758 -4.962 1.00 88.12 97 LYS A CA 1
ATOM 751 C C . LYS A 1 97 ? 14.239 2.885 -4.276 1.00 88.12 97 LYS A C 1
ATOM 753 O O . LYS A 1 97 ? 13.828 3.193 -3.154 1.00 88.12 97 LYS A O 1
ATOM 758 N N . PRO A 1 98 ? 13.807 1.794 -4.932 1.00 87.38 98 PRO A N 1
ATOM 759 C CA . PRO A 1 98 ? 12.712 0.969 -4.446 1.00 87.38 98 PRO A CA 1
ATOM 760 C C . PRO A 1 98 ? 13.072 0.320 -3.116 1.00 87.38 98 PRO A C 1
ATOM 762 O O . PRO A 1 98 ? 14.044 -0.431 -3.004 1.00 87.38 98 PRO A O 1
ATOM 765 N N . GLY A 1 99 ? 12.268 0.614 -2.097 1.00 86.69 99 GLY A N 1
ATOM 766 C CA . GLY A 1 99 ? 12.282 -0.138 -0.854 1.00 86.69 99 GLY A CA 1
ATOM 767 C C . GLY A 1 99 ? 11.617 -1.512 -1.010 1.00 86.69 99 GLY A C 1
ATOM 768 O O . GLY A 1 99 ? 11.026 -1.822 -2.047 1.00 86.69 99 GLY A O 1
ATOM 769 N N . PRO A 1 100 ? 11.721 -2.372 0.015 1.00 88.94 100 PRO A N 1
ATOM 770 C CA . PRO A 1 100 ? 11.317 -3.773 -0.080 1.00 88.94 100 PRO A CA 1
ATOM 771 C C . PRO A 1 100 ? 9.799 -4.001 -0.163 1.00 88.94 100 PRO A C 1
ATOM 773 O O . PRO A 1 100 ? 9.380 -5.099 -0.532 1.00 88.94 100 PRO A O 1
ATOM 776 N N . PHE A 1 101 ? 8.963 -3.020 0.200 1.00 92.56 101 PHE A N 1
ATOM 777 C CA . PHE A 1 101 ? 7.517 -3.204 0.323 1.00 92.56 101 PHE A CA 1
ATOM 778 C C . PHE A 1 101 ? 6.701 -2.101 -0.347 1.00 92.56 101 PHE A C 1
ATOM 780 O O . PHE A 1 101 ? 5.936 -2.405 -1.264 1.00 92.56 101 PHE A O 1
ATOM 78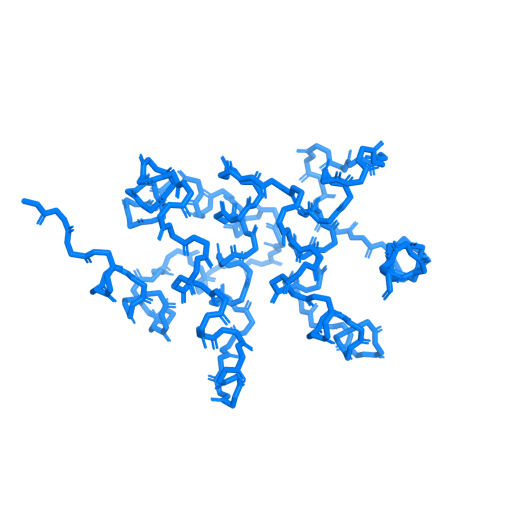7 N N . PHE A 1 102 ? 6.807 -0.848 0.107 1.00 94.00 102 PHE A N 1
ATOM 788 C CA . PHE A 1 102 ? 5.851 0.214 -0.235 1.00 94.00 102 PHE A CA 1
ATOM 789 C C . PHE A 1 102 ? 5.667 0.354 -1.742 1.00 94.00 102 PHE A C 1
ATOM 791 O O . PHE A 1 102 ? 4.533 0.327 -2.218 1.00 94.00 102 PHE A O 1
ATOM 798 N N . VAL A 1 103 ? 6.769 0.423 -2.490 1.00 95.44 103 VAL A N 1
ATOM 799 C CA . VAL A 1 103 ? 6.748 0.588 -3.947 1.00 95.44 103 VAL A CA 1
ATOM 800 C C . VAL A 1 103 ? 5.922 -0.506 -4.634 1.00 95.44 103 VAL A C 1
ATOM 802 O O . VAL A 1 103 ? 5.151 -0.231 -5.548 1.00 95.44 103 VAL A O 1
ATOM 805 N N . HIS A 1 104 ? 5.980 -1.746 -4.147 1.00 95.88 104 HIS A N 1
ATOM 806 C CA . HIS A 1 104 ? 5.224 -2.849 -4.724 1.00 95.88 104 HIS A CA 1
ATOM 807 C C . HIS A 1 104 ? 3.735 -2.797 -4.373 1.00 95.88 104 HIS A C 1
ATOM 809 O O . HIS A 1 104 ? 2.897 -3.103 -5.220 1.00 95.88 104 HIS A O 1
ATOM 815 N N . PHE A 1 105 ? 3.388 -2.384 -3.152 1.00 96.25 105 PHE A N 1
ATOM 816 C CA . PHE A 1 105 ? 1.990 -2.197 -2.753 1.00 96.25 105 PHE A CA 1
ATOM 817 C C . PHE A 1 105 ? 1.350 -1.003 -3.462 1.00 96.25 105 PHE A C 1
ATOM 819 O O . PHE A 1 105 ? 0.226 -1.112 -3.948 1.00 96.25 105 PHE A O 1
ATOM 826 N N . ALA A 1 106 ? 2.069 0.114 -3.564 1.00 96.56 106 ALA A N 1
ATOM 827 C CA . ALA A 1 106 ? 1.621 1.295 -4.289 1.00 96.56 106 ALA A CA 1
ATOM 828 C C . ALA A 1 106 ? 1.434 0.988 -5.779 1.00 96.56 106 ALA A C 1
ATOM 830 O O . ALA A 1 106 ? 0.373 1.289 -6.325 1.00 96.56 106 ALA A O 1
ATOM 831 N N . ALA A 1 107 ? 2.398 0.305 -6.409 1.00 96.94 107 ALA A N 1
ATOM 832 C CA . ALA A 1 107 ? 2.266 -0.136 -7.794 1.00 96.94 107 ALA A CA 1
ATOM 833 C C . ALA A 1 107 ? 1.047 -1.044 -7.983 1.00 96.94 107 ALA A C 1
ATOM 835 O O . ALA A 1 107 ? 0.284 -0.857 -8.926 1.00 96.94 107 ALA A O 1
ATOM 836 N N . HIS A 1 108 ? 0.819 -1.993 -7.071 1.00 96.94 108 HIS A N 1
ATOM 837 C CA . HIS A 1 108 ? -0.347 -2.871 -7.135 1.00 96.94 108 HIS A CA 1
ATOM 838 C C . HIS A 1 108 ? -1.663 -2.087 -7.060 1.00 96.94 108 HIS A C 1
ATOM 840 O O . HIS A 1 108 ? -2.526 -2.255 -7.919 1.00 96.94 108 HIS A O 1
ATOM 846 N N . ALA A 1 109 ? -1.790 -1.177 -6.088 1.00 96.75 109 ALA A N 1
ATOM 847 C CA . ALA A 1 109 ? -2.973 -0.337 -5.920 1.00 96.75 109 ALA A CA 1
ATOM 848 C C . ALA A 1 109 ? -3.234 0.553 -7.149 1.00 96.75 109 ALA A C 1
ATOM 850 O O . ALA A 1 109 ? -4.366 0.623 -7.630 1.00 96.75 109 ALA A O 1
ATOM 851 N N . MET A 1 110 ? -2.189 1.185 -7.693 1.00 97.31 110 MET A N 1
ATOM 852 C CA . MET A 1 110 ? -2.288 2.043 -8.878 1.00 97.31 110 MET A CA 1
ATOM 853 C C . MET A 1 110 ? -2.658 1.253 -10.122 1.00 97.31 110 MET A C 1
ATOM 855 O O . MET A 1 110 ? -3.563 1.650 -10.849 1.00 97.31 110 MET A O 1
ATOM 859 N N . ARG A 1 111 ? -2.020 0.104 -10.352 1.00 97.06 111 ARG A N 1
ATOM 860 C CA . ARG A 1 11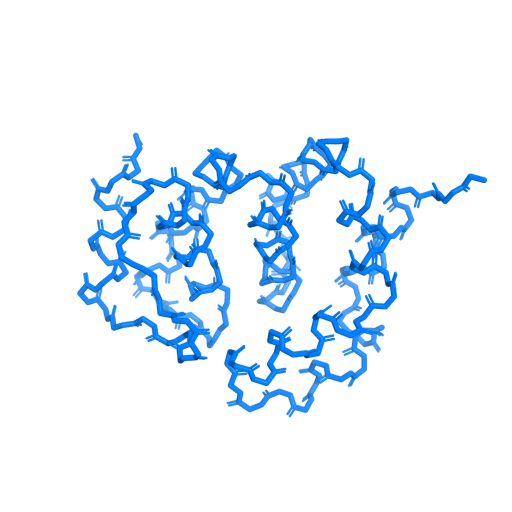1 ? -2.350 -0.767 -11.484 1.00 97.06 111 ARG A CA 1
ATOM 861 C C . ARG A 1 111 ? -3.788 -1.272 -11.396 1.00 97.06 111 ARG A C 1
ATOM 863 O O . ARG A 1 111 ? -4.473 -1.250 -12.415 1.00 97.06 111 ARG A O 1
ATOM 870 N N . SER A 1 112 ? -4.273 -1.624 -10.202 1.00 95.50 112 SER A N 1
ATOM 871 C CA . SER A 1 112 ? -5.691 -1.939 -9.976 1.00 95.50 112 SER A CA 1
ATOM 872 C C . SER A 1 112 ? -6.598 -0.762 -10.352 1.00 95.50 112 SER A C 1
ATOM 874 O O . SER A 1 112 ? -7.544 -0.942 -11.116 1.00 95.50 112 SER A O 1
ATOM 876 N N . GLY A 1 113 ? -6.282 0.456 -9.894 1.00 95.25 113 GLY A N 1
ATOM 877 C CA . GLY A 1 113 ? -7.055 1.665 -10.211 1.00 95.25 113 GLY A CA 1
ATOM 878 C C . GLY A 1 113 ? -7.035 2.043 -11.697 1.00 95.25 113 GLY A C 1
ATOM 879 O O . GLY A 1 113 ? -8.042 2.479 -12.247 1.00 95.25 113 GLY A O 1
ATOM 880 N N . PHE A 1 114 ? -5.912 1.817 -12.378 1.00 96.19 114 PHE A N 1
ATOM 881 C CA . PHE A 1 114 ? -5.745 2.048 -13.814 1.00 96.19 114 PHE A CA 1
ATOM 882 C C . PHE A 1 114 ? -6.245 0.895 -14.691 1.00 96.19 114 PHE A C 1
ATOM 884 O O . PHE A 1 114 ? -6.134 0.978 -15.914 1.00 96.19 114 PHE A O 1
ATOM 891 N N . ARG A 1 115 ? -6.782 -0.180 -14.096 1.00 94.50 115 ARG A N 1
ATOM 892 C CA . ARG A 1 115 ? -7.191 -1.409 -14.801 1.00 94.50 115 ARG A CA 1
ATOM 893 C C . ARG A 1 115 ? -6.064 -2.018 -15.646 1.00 94.50 115 ARG A C 1
ATOM 895 O O . ARG A 1 115 ? -6.295 -2.567 -16.720 1.00 94.50 115 ARG A O 1
ATOM 902 N N . MET A 1 116 ? -4.834 -1.905 -15.159 1.00 94.25 116 MET A N 1
ATOM 903 C CA . MET A 1 116 ? -3.656 -2.547 -15.735 1.00 94.25 116 MET A CA 1
ATOM 904 C C . MET A 1 116 ? -3.535 -3.993 -15.231 1.00 94.25 116 MET A C 1
ATOM 906 O O . MET A 1 116 ? -4.120 -4.339 -14.202 1.00 94.25 116 MET A O 1
ATOM 910 N N . PRO A 1 117 ? -2.734 -4.849 -15.892 1.00 92.94 117 PRO A N 1
ATOM 911 C CA . PRO A 1 117 ? -2.446 -6.184 -15.381 1.00 92.94 117 PRO A CA 1
ATOM 912 C C . PRO A 1 117 ? -1.834 -6.134 -13.974 1.00 92.94 117 PRO A C 1
ATOM 914 O O . PRO A 1 117 ? -0.826 -5.456 -13.748 1.00 92.94 117 PRO A O 1
ATOM 917 N N . VAL A 1 118 ? -2.426 -6.875 -13.037 1.00 92.69 118 VAL A N 1
ATOM 918 C CA . VAL A 1 118 ? -1.959 -7.008 -11.650 1.00 92.69 118 VAL A CA 1
ATOM 919 C C . VAL A 1 118 ? -1.531 -8.440 -11.355 1.00 92.69 118 VAL A C 1
ATOM 921 O O . VAL A 1 118 ? -2.108 -9.391 -11.879 1.00 92.69 118 VAL A O 1
ATOM 924 N N . LYS A 1 119 ? -0.510 -8.607 -10.508 1.00 87.06 119 LYS A N 1
ATOM 925 C CA . LYS A 1 119 ? -0.017 -9.931 -10.113 1.00 87.06 119 LYS A CA 1
ATOM 926 C C . LYS A 1 119 ? -0.871 -10.481 -8.965 1.00 87.06 119 LYS A C 1
ATOM 928 O O . LYS A 1 119 ? -0.866 -9.877 -7.896 1.00 87.06 119 LYS A O 1
ATOM 933 N N . PRO A 1 120 ? -1.584 -11.608 -9.132 1.00 74.00 120 PRO A N 1
ATOM 934 C CA . PRO A 1 120 ? -2.541 -12.083 -8.128 1.00 74.00 120 PRO A CA 1
ATOM 935 C C . PRO A 1 120 ? -1.880 -12.634 -6.854 1.00 74.00 120 PRO A C 1
ATOM 937 O O . PRO A 1 120 ? -2.480 -12.582 -5.781 1.00 74.00 120 PRO A O 1
ATOM 940 N N . PHE A 1 121 ? -0.652 -13.157 -6.957 1.00 69.50 121 PHE A N 1
ATOM 941 C CA . PHE A 1 121 ? 0.040 -13.828 -5.849 1.00 69.50 121 PHE A CA 1
ATOM 942 C C . PHE A 1 121 ? 1.414 -13.216 -5.560 1.00 69.50 121 PHE A C 1
ATOM 944 O O . PHE A 1 121 ? 1.690 -12.835 -4.426 1.00 69.50 121 PHE A O 1
ATOM 951 N N . GLU A 1 122 ? 2.267 -13.058 -6.571 1.00 73.12 122 GLU A N 1
ATOM 952 C CA . GLU A 1 122 ? 3.596 -12.467 -6.399 1.00 73.12 122 GLU A CA 1
ATOM 953 C C . GLU A 1 122 ? 3.547 -10.953 -6.586 1.00 73.12 122 GLU A C 1
ATOM 955 O O . GLU A 1 122 ? 3.710 -10.432 -7.683 1.00 73.12 122 GLU A O 1
ATOM 960 N N . MET A 1 123 ? 3.339 -10.222 -5.495 1.00 83.38 123 MET A N 1
ATOM 961 C CA . MET A 1 123 ? 3.375 -8.756 -5.481 1.00 83.38 123 MET A CA 1
ATOM 962 C C . MET A 1 123 ? 4.805 -8.196 -5.482 1.00 83.38 123 MET A C 1
ATOM 964 O O . MET A 1 123 ? 5.132 -7.307 -4.706 1.00 83.38 123 MET A O 1
ATOM 968 N N . VAL A 1 124 ? 5.678 -8.727 -6.332 1.00 91.62 124 VAL A N 1
ATOM 969 C CA . VAL A 1 124 ? 6.987 -8.127 -6.608 1.00 91.62 124 VAL A CA 1
ATOM 970 C C . VAL A 1 124 ? 6.953 -7.642 -8.045 1.00 91.62 124 VAL A C 1
ATOM 972 O O . VAL A 1 124 ? 6.814 -8.429 -8.980 1.00 91.62 124 VAL A O 1
ATOM 975 N N . TYR A 1 125 ? 7.035 -6.330 -8.219 1.00 93.00 125 TYR A N 1
ATOM 976 C CA . TYR A 1 125 ? 7.078 -5.689 -9.529 1.00 93.00 125 TYR A CA 1
ATOM 977 C C . TYR A 1 125 ? 8.528 -5.436 -9.925 1.00 93.00 125 TYR A C 1
ATOM 979 O O . TYR A 1 125 ? 9.311 -4.935 -9.122 1.00 93.00 125 TYR A O 1
ATOM 987 N N . SER A 1 126 ? 8.878 -5.796 -11.156 1.00 93.94 126 SER A N 1
ATOM 988 C CA . SER A 1 126 ? 10.176 -5.466 -11.741 1.00 93.94 126 SER A CA 1
ATOM 989 C C . SER A 1 126 ? 10.315 -3.956 -11.938 1.00 93.94 126 SER A C 1
ATOM 991 O O . SER A 1 126 ? 9.315 -3.243 -12.039 1.00 93.94 126 SER A O 1
ATOM 993 N N . GLN A 1 127 ? 11.549 -3.465 -12.071 1.00 94.06 127 GLN A N 1
ATOM 994 C CA . GLN A 1 127 ? 11.799 -2.041 -12.317 1.00 94.06 127 GLN A CA 1
ATOM 995 C C . GLN A 1 127 ? 11.050 -1.523 -13.556 1.00 94.06 127 GLN A C 1
ATOM 997 O O . GLN A 1 127 ? 10.505 -0.424 -13.530 1.00 94.06 127 GLN A O 1
ATOM 1002 N N . ALA A 1 128 ? 10.961 -2.330 -14.618 1.00 95.06 128 ALA A N 1
ATOM 1003 C CA . ALA A 1 128 ? 10.212 -1.978 -15.821 1.00 95.06 128 ALA A CA 1
ATOM 1004 C C . ALA A 1 128 ? 8.713 -1.786 -15.536 1.00 95.06 128 ALA A C 1
ATOM 1006 O O . ALA A 1 128 ? 8.122 -0.816 -16.000 1.00 95.06 128 ALA A O 1
ATOM 1007 N N . GLU A 1 129 ? 8.105 -2.661 -14.732 1.00 96.00 129 GLU A N 1
ATOM 1008 C CA . GLU A 1 129 ? 6.692 -2.546 -14.345 1.00 96.00 129 GLU A CA 1
ATOM 1009 C C . GLU A 1 129 ? 6.440 -1.358 -13.404 1.00 96.00 129 GLU A C 1
ATOM 1011 O O . GLU A 1 129 ? 5.380 -0.728 -13.462 1.00 96.00 129 GLU A O 1
ATOM 1016 N N . LEU A 1 130 ? 7.406 -1.032 -12.540 1.00 96.12 130 LEU A N 1
ATOM 1017 C CA . LEU A 1 130 ? 7.345 0.148 -11.678 1.00 96.12 130 LEU A CA 1
ATOM 1018 C C . LEU A 1 130 ? 7.381 1.439 -12.506 1.00 96.12 130 LEU A C 1
ATOM 1020 O O . LEU A 1 130 ? 6.505 2.287 -12.340 1.00 96.12 130 LEU A O 1
ATOM 1024 N N . ILE A 1 131 ? 8.316 1.540 -13.457 1.00 96.44 131 ILE A N 1
ATOM 1025 C CA . ILE A 1 131 ? 8.417 2.664 -14.401 1.00 96.44 131 ILE A CA 1
ATOM 1026 C C . ILE A 1 131 ? 7.162 2.757 -15.277 1.00 96.44 131 ILE A C 1
ATOM 1028 O O . ILE A 1 131 ? 6.617 3.841 -15.466 1.00 96.44 131 ILE A O 1
ATOM 1032 N N . GLU A 1 132 ? 6.650 1.629 -15.779 1.00 96.94 132 GLU A N 1
ATOM 1033 C CA . GLU A 1 132 ? 5.397 1.592 -16.544 1.00 96.94 132 GLU A CA 1
ATOM 1034 C C . GLU A 1 132 ? 4.238 2.188 -15.733 1.00 96.94 132 GLU A C 1
ATOM 1036 O O . GLU A 1 132 ? 3.463 2.995 -16.246 1.00 96.94 132 GLU A O 1
ATOM 1041 N N . THR A 1 133 ? 4.143 1.825 -14.453 1.00 96.62 133 THR A N 1
ATOM 1042 C CA . THR A 1 133 ? 3.110 2.343 -13.548 1.00 96.62 133 THR A CA 1
ATOM 1043 C C . THR A 1 133 ? 3.306 3.837 -13.282 1.00 96.62 133 THR A C 1
ATOM 1045 O O . THR A 1 133 ? 2.339 4.597 -13.303 1.00 96.62 133 THR A O 1
ATOM 1048 N N . GLN A 1 134 ? 4.552 4.283 -13.097 1.00 96.25 134 GLN A N 1
ATOM 1049 C CA . GLN A 1 134 ? 4.896 5.692 -12.903 1.00 96.25 134 GLN A CA 1
ATOM 1050 C C . GLN A 1 134 ? 4.504 6.545 -14.115 1.00 96.25 134 GLN A C 1
ATOM 1052 O O . GLN A 1 134 ? 3.942 7.624 -13.943 1.00 96.25 134 GLN A O 1
ATOM 1057 N N . ASN A 1 135 ? 4.730 6.041 -15.330 1.00 96.19 135 ASN A N 1
ATOM 1058 C CA . ASN A 1 135 ? 4.399 6.724 -16.584 1.00 96.19 135 ASN A CA 1
ATOM 1059 C C . ASN A 1 135 ? 2.887 6.879 -16.822 1.00 96.19 135 ASN A C 1
ATOM 1061 O O . ASN A 1 135 ? 2.480 7.610 -17.723 1.00 96.19 135 ASN A O 1
ATOM 1065 N N . LYS A 1 136 ? 2.045 6.183 -16.047 1.00 94.69 136 LYS A N 1
ATOM 1066 C CA . LYS A 1 136 ? 0.581 6.328 -16.074 1.00 94.69 136 LYS A CA 1
ATOM 1067 C C . LYS A 1 136 ? 0.052 7.349 -15.069 1.00 94.69 136 LYS A C 1
ATOM 1069 O O . LYS A 1 136 ? -1.134 7.669 -15.119 1.00 94.69 136 LYS A O 1
ATOM 1074 N N . LEU A 1 137 ? 0.894 7.845 -14.160 1.00 92.19 137 LEU A N 1
ATOM 1075 C CA . LEU A 1 137 ? 0.502 8.898 -13.227 1.00 92.19 137 LEU A CA 1
ATOM 1076 C C . LEU A 1 137 ? 0.257 10.219 -13.980 1.00 92.19 137 LEU A C 1
ATOM 1078 O O . LEU A 1 137 ? 1.070 10.552 -14.844 1.00 92.19 137 LEU A O 1
ATOM 1082 N N . PRO A 1 138 ? -0.805 10.971 -13.634 1.00 81.31 138 PRO A N 1
ATOM 1083 C CA . PRO A 1 138 ? -1.120 12.259 -14.252 1.00 81.31 138 PRO A CA 1
ATOM 1084 C C . PRO A 1 138 ? -0.097 13.363 -13.943 1.00 81.31 138 PRO A C 1
ATOM 1086 O O . PRO A 1 138 ? 0.709 13.219 -12.988 1.00 81.31 138 PRO A O 1
#

Foldseek 3Di:
DDDLLVLLVCLQPCVSLVQCVPDPAQLSLLVSLVPDPSLVVLLVVAPVCLVVLLVCLVVPPRRDQSSLLSSLSSCLSRPLLSLLVRCLVVLVVCLVPPDRYNNLSSLQSQCSSVVHDHDPRHSDDDSVSSVVSNVPRD

Radius of gyration: 13.6 Å; chains: 1; bounding box: 33×29×34 Å